Protein 4H8L (pdb70)

Structure (mmCIF, N/CA/C/O backbone):
data_4H8L
#
_entry.id   4H8L
#
_cell.length_a   31.540
_cell.length_b   54.330
_cell.length_c   98.280
_cell.angle_alpha   90.00
_cell.angle_beta   90.00
_cell.angle_gamma   90.00
#
_symmetry.space_group_name_H-M   'P 21 2 21'
#
loop_
_entity.id
_entity.type
_entity.pdbx_description
1 polymer CC-Hex-D24-A5/7C
2 water water
#
loop_
_atom_site.group_PDB
_atom_site.id
_atom_site.type_symbol
_atom_site.label_atom_id
_atom_site.label_alt_id
_atom_site.label_comp_id
_atom_site.label_asym_id
_atom_site.label_entity_id
_atom_site.label_seq_id
_atom_site.pdbx_PDB_ins_code
_atom_site.Cartn_x
_atom_site.Cartn_y
_atom_site.Cartn_z
_atom_site.occupancy
_atom_site.B_iso_or_equiv
_atom_site.auth_seq_id
_atom_site.auth_comp_id
_atom_site.auth_asym_id
_atom_site.auth_atom_id
_atom_site.pdbx_PDB_model_num
ATOM 4 N N . GLY A 1 2 ? 11.910 8.035 0.423 1.00 33.44 1 GLY A N 1
ATOM 5 C CA . GLY A 1 2 ? 11.690 9.471 0.364 1.00 41.18 1 GLY A CA 1
ATOM 6 C C . GLY A 1 2 ? 10.996 10.081 1.580 1.00 38.56 1 GLY A C 1
ATOM 7 O O . GLY A 1 2 ? 11.156 9.599 2.707 1.00 26.96 1 GLY A O 1
ATOM 8 N N . GLU A 1 3 ? 10.232 11.144 1.342 1.00 26.39 2 GLU A N 1
ATOM 9 C CA . GLU A 1 3 ? 9.679 11.991 2.397 1.00 27.81 2 GLU A CA 1
ATOM 10 C C . GLU A 1 3 ? 8.618 11.278 3.265 1.00 24.53 2 GLU A C 1
ATOM 11 O O . GLU A 1 3 ? 8.576 11.463 4.481 1.00 22.54 2 GLU A O 1
ATOM 17 N N . LEU A 1 4 ? 7.776 10.458 2.647 1.00 23.76 3 LEU A N 1
ATOM 18 C CA . LEU A 1 4 ? 6.723 9.804 3.395 1.00 19.23 3 LEU A CA 1
ATOM 19 C C . LEU A 1 4 ? 7.320 8.691 4.257 1.00 20.31 3 LEU A C 1
ATOM 20 O O . LEU A 1 4 ? 6.848 8.450 5.351 1.00 21.93 3 LEU A O 1
ATOM 25 N N . LYS A 1 5 ? 8.387 8.064 3.784 1.00 23.36 4 LYS A N 1
ATOM 26 C CA . LYS A 1 5 ? 9.037 7.020 4.585 1.00 22.61 4 LYS A CA 1
ATOM 27 C C . LYS A 1 5 ? 9.723 7.644 5.803 1.00 21.70 4 LYS A C 1
ATOM 28 O O . LYS A 1 5 ? 9.730 7.061 6.892 1.00 22.11 4 LYS A O 1
ATOM 34 N N . CYS A 1 6 ? 10.301 8.817 5.608 1.00 22.15 5 CYS A N 1
ATOM 35 C CA . CYS A 1 6 ? 10.920 9.566 6.676 1.00 24.38 5 CYS A CA 1
ATOM 36 C C . CYS A 1 6 ? 9.866 9.846 7.744 1.00 23.13 5 CYS A C 1
ATOM 37 O O . CYS A 1 6 ? 10.104 9.633 8.922 1.00 19.29 5 CYS A O 1
ATOM 40 N N . ILE A 1 7 ? 8.680 10.261 7.317 1.00 20.92 6 ILE A N 1
ATOM 41 C CA . ILE A 1 7 ? 7.596 10.576 8.252 1.00 13.76 6 ILE A CA 1
ATOM 42 C C . ILE A 1 7 ? 7.159 9.339 9.027 1.00 17.63 6 ILE A C 1
ATOM 43 O O . ILE A 1 7 ? 7.045 9.377 10.244 1.00 15.64 6 ILE A O 1
ATOM 48 N N . CYS A 1 8 ? 6.941 8.230 8.324 1.00 13.60 7 CYS A N 1
ATOM 49 C CA . CYS A 1 8 ? 6.608 6.985 9.026 1.00 15.19 7 CYS A CA 1
ATOM 50 C C . CYS A 1 8 ? 7.684 6.562 10.032 1.00 19.22 7 CYS A C 1
ATOM 51 O O . CYS A 1 8 ? 7.368 6.147 11.165 1.00 20.14 7 CYS A O 1
ATOM 54 N N . GLN A 1 9 ? 8.947 6.695 9.658 1.00 15.85 8 GLN A N 1
ATOM 55 C CA . GLN A 1 9 ? 10.028 6.277 10.559 1.00 18.41 8 GLN A CA 1
ATOM 56 C C . GLN A 1 9 ? 10.044 7.118 11.847 1.00 17.38 8 GLN A C 1
ATOM 57 O O . GLN A 1 9 ? 10.270 6.593 12.959 1.00 15.94 8 GLN A O 1
ATOM 63 N N . GLU A 1 10 ? 9.798 8.417 11.708 1.00 16.29 9 GLU A N 1
ATOM 64 C CA . GLU A 1 10 ? 9.773 9.281 12.897 1.00 18.43 9 GLU A CA 1
ATOM 65 C C . GLU A 1 10 ? 8.572 8.987 13.796 1.00 12.93 9 GLU A C 1
ATOM 66 O O . GLU A 1 10 ? 8.698 9.073 15.018 1.00 13.08 9 GLU A O 1
ATOM 72 N N . LEU A 1 11 ? 7.421 8.669 13.202 1.00 11.09 10 LEU A N 1
ATOM 73 C CA . LEU A 1 11 ? 6.262 8.276 13.985 1.00 13.74 10 LEU A CA 1
ATOM 74 C C . LEU A 1 11 ? 6.517 6.974 14.731 1.00 17.13 10 LEU A C 1
ATOM 75 O O . LEU A 1 11 ? 6.052 6.822 15.849 1.00 12.25 10 LEU A O 1
ATOM 80 N N . LYS A 1 12 ? 7.223 6.031 14.119 1.00 15.80 11 LYS A N 1
ATOM 81 C CA . LYS A 1 12 ? 7.637 4.826 14.873 1.00 13.96 11 LYS A CA 1
ATOM 82 C C . LYS A 1 12 ? 8.496 5.166 16.086 1.00 14.54 11 LYS A C 1
ATOM 83 O O . LYS A 1 12 ? 8.352 4.537 17.164 1.00 14.48 11 LYS A O 1
ATOM 89 N N . ALA A 1 13 ? 9.372 6.158 15.931 1.00 11.71 12 ALA A N 1
ATOM 90 C CA . ALA A 1 13 ? 10.263 6.588 17.010 1.00 14.22 12 ALA A CA 1
ATOM 91 C C . ALA A 1 13 ? 9.454 7.243 18.138 1.00 11.95 12 ALA A C 1
ATOM 92 O O . ALA A 1 13 ? 9.704 7.028 19.333 1.00 13.81 12 ALA A O 1
ATOM 94 N N . ILE A 1 14 ? 8.491 8.084 17.760 1.00 12.50 13 ILE A N 1
ATOM 95 C CA . ILE A 1 14 ? 7.576 8.685 18.734 1.00 8.98 13 ILE A CA 1
ATOM 96 C C . ILE A 1 14 ? 6.756 7.614 19.460 1.00 9.43 13 ILE A C 1
ATOM 97 O O . ILE A 1 14 ? 6.618 7.685 20.679 1.00 11.29 13 ILE A O 1
ATOM 102 N N . ALA A 1 15 ? 6.232 6.606 18.730 1.00 8.29 14 ALA A N 1
ATOM 103 C CA . ALA A 1 15 ? 5.423 5.583 19.367 1.00 10.27 14 ALA A CA 1
ATOM 104 C C . ALA A 1 15 ? 6.268 4.818 20.399 1.00 10.91 14 ALA A C 1
ATOM 105 O O . ALA A 1 15 ? 5.784 4.426 21.466 1.00 12.31 14 ALA A O 1
ATOM 107 N N . TRP A 1 16 ? 7.536 4.609 20.071 1.00 9.03 15 TRP A N 1
ATOM 108 C CA . TRP A 1 16 ? 8.458 3.831 20.941 1.00 11.84 15 TRP A CA 1
ATOM 109 C C . TRP A 1 16 ? 8.742 4.621 22.232 1.00 12.00 15 TRP A C 1
ATOM 110 O O . TRP A 1 16 ? 8.699 4.096 23.337 1.00 14.35 15 TRP A O 1
ATOM 121 N N . GLU A 1 17 ? 9.024 5.907 22.108 1.00 11.89 16 GLU A N 1
ATOM 122 C CA . GLU A 1 17 ? 9.237 6.706 23.313 1.00 15.34 16 GLU A CA 1
ATOM 123 C C . GLU A 1 17 ? 7.974 6.805 24.161 1.00 14.13 16 GLU A C 1
ATOM 124 O O . GLU A 1 17 ? 8.066 6.778 25.376 1.00 16.00 16 GLU A O 1
ATOM 130 N N . LEU A 1 18 ? 6.781 6.883 23.554 1.00 10.94 17 LEU A N 1
ATOM 131 C CA . LEU A 1 18 ? 5.567 6.939 24.359 1.00 12.27 17 LEU A CA 1
ATOM 132 C C . LEU A 1 18 ? 5.349 5.603 25.044 1.00 13.02 17 LEU A C 1
ATOM 133 O O . LEU A 1 18 ? 4.823 5.536 26.146 1.00 14.54 17 LEU A O 1
ATOM 138 N N . LYS A 1 19 ? 5.694 4.527 24.361 1.00 15.20 18 LYS A N 1
ATOM 139 C CA . LYS A 1 19 ? 5.624 3.218 25.023 1.00 12.99 18 LYS A CA 1
ATOM 140 C C . LYS A 1 19 ? 6.503 3.189 26.279 1.00 14.16 18 LYS A C 1
ATOM 141 O O . LYS A 1 19 ? 6.093 2.650 27.305 1.00 15.31 18 LYS A O 1
ATOM 147 N N . ALA A 1 20 ? 7.694 3.773 26.212 1.00 16.60 19 ALA A N 1
ATOM 148 C CA . ALA A 1 20 ? 8.603 3.796 27.369 1.00 18.41 19 ALA A CA 1
ATOM 149 C C . ALA A 1 20 ? 7.965 4.600 28.506 1.00 23.69 19 ALA A C 1
ATOM 150 O O . ALA A 1 20 ? 7.952 4.192 29.671 1.00 22.38 19 ALA A O 1
ATOM 152 N N . ILE A 1 21 ? 7.380 5.736 28.154 1.00 16.60 20 ILE A N 1
ATOM 153 C CA . ILE A 1 21 ? 6.715 6.606 29.127 1.00 17.83 20 ILE A CA 1
ATOM 154 C C . ILE A 1 21 ? 5.515 5.894 29.779 1.00 24.37 20 ILE A C 1
ATOM 155 O O . ILE A 1 21 ? 5.350 5.933 31.003 1.00 22.11 20 ILE A O 1
ATOM 160 N N . ALA A 1 22 ? 4.680 5.242 28.970 1.00 18.41 21 ALA A N 1
ATOM 161 C CA . ALA A 1 22 ? 3.529 4.508 29.476 1.00 14.37 21 ALA A CA 1
ATOM 162 C C . ALA A 1 22 ? 3.935 3.412 30.448 1.00 31.10 21 ALA A C 1
ATOM 163 O O . ALA A 1 22 ? 3.204 3.103 31.370 1.00 28.29 21 ALA A O 1
ATOM 165 N N . LYS A 1 23 ? 5.082 2.785 30.209 1.00 21.50 22 LYS A N 1
ATOM 166 C CA . LYS A 1 23 ? 5.491 1.640 31.036 1.00 18.93 22 LYS A CA 1
ATOM 167 C C . LYS A 1 23 ? 6.100 2.104 32.350 1.00 35.12 22 LYS A C 1
ATOM 168 O O . LYS A 1 23 ? 5.940 1.450 33.381 1.00 44.77 22 LYS A O 1
ATOM 174 N N . GLU A 1 24 ? 6.812 3.228 32.310 1.00 28.90 23 GLU A N 1
ATOM 175 C CA . GLU A 1 24 ? 7.359 3.836 33.521 1.00 36.27 23 GLU A CA 1
ATOM 176 C C . GLU A 1 24 ? 6.211 4.226 34.436 1.00 53.64 23 GLU A C 1
ATOM 177 O O . GLU A 1 24 ? 6.176 3.851 35.605 1.00 54.26 23 GLU A O 1
ATOM 183 N N . ASP A 1 25 ? 5.281 4.996 33.874 1.00 46.10 24 ASP A N 1
ATOM 184 C CA . ASP A 1 25 ? 4.053 5.415 34.546 1.00 62.21 24 ASP A CA 1
ATOM 185 C C . ASP A 1 25 ? 3.284 4.241 35.181 1.00 58.05 24 ASP A C 1
ATOM 186 O O . ASP A 1 25 ? 2.731 4.373 36.277 1.00 75.00 24 ASP A O 1
ATOM 191 N N . LYS A 1 26 ? 3.249 3.105 34.487 1.00 36.58 25 LYS A N 1
ATOM 192 C CA . LYS A 1 26 ? 2.630 1.889 35.014 1.00 52.78 25 LYS A CA 1
ATOM 193 C C . LYS A 1 26 ? 3.216 1.528 36.386 1.00 78.74 25 LYS A C 1
ATOM 194 O O . LYS A 1 26 ? 2.509 1.022 37.264 1.00 75.23 25 LYS A O 1
ATOM 200 N N . ALA A 1 27 ? 4.509 1.795 36.568 1.00 73.32 26 ALA A N 1
ATOM 201 C CA . ALA A 1 27 ? 5.194 1.488 37.823 1.00 77.92 26 ALA A CA 1
ATOM 202 C C . ALA A 1 27 ? 4.768 2.425 38.959 1.00 85.03 26 ALA A C 1
ATOM 203 O O . ALA A 1 27 ? 3.577 2.630 39.211 1.00 76.25 26 ALA A O 1
ATOM 208 N N . GLY B 1 2 ? 1.136 0.844 1.552 1.00 32.07 1 GLY B N 1
ATOM 209 C CA . GLY B 1 2 ? 2.161 1.855 1.286 1.00 30.77 1 GLY B CA 1
ATOM 210 C C . GLY B 1 2 ? 2.500 2.721 2.491 1.00 37.11 1 GLY B C 1
ATOM 211 O O . GLY B 1 2 ? 2.153 2.362 3.610 1.00 27.30 1 GLY B O 1
ATOM 212 N N . GLU B 1 3 ? 3.166 3.856 2.278 1.00 30.72 2 GLU B N 1
ATOM 213 C CA A GLU B 1 3 ? 3.666 4.638 3.408 0.49 25.48 2 GLU B CA 1
ATOM 214 C CA B GLU B 1 3 ? 3.677 4.669 3.372 0.51 25.50 2 GLU B CA 1
ATOM 215 C C . GLU B 1 3 ? 2.562 5.400 4.151 1.00 21.41 2 GLU B C 1
ATOM 216 O O . GLU B 1 3 ? 2.712 5.695 5.351 1.00 23.56 2 GLU B O 1
ATOM 227 N N . LEU B 1 4 ? 1.446 5.682 3.486 1.00 20.24 3 LEU B N 1
ATOM 228 C CA . LEU B 1 4 ? 0.304 6.307 4.168 1.00 19.16 3 LEU B CA 1
ATOM 229 C C . LEU B 1 4 ? -0.358 5.326 5.130 1.00 22.48 3 LEU B C 1
ATOM 230 O O . LEU B 1 4 ? -0.763 5.715 6.221 1.00 19.21 3 LEU B O 1
ATOM 235 N N . LYS B 1 5 ? -0.403 4.049 4.757 1.00 20.24 4 LYS B N 1
ATOM 236 C CA . LYS B 1 5 ? -0.932 3.057 5.690 1.00 24.42 4 LYS B CA 1
ATOM 237 C C . LYS B 1 5 ? 0.027 2.928 6.875 1.00 17.15 4 LYS B C 1
ATOM 238 O O . LYS B 1 5 ? -0.405 2.733 8.021 1.00 24.70 4 LYS B O 1
ATOM 244 N N . CYS B 1 6 ? 1.311 3.058 6.596 1.00 18.11 5 CYS B N 1
ATOM 245 C CA . CYS B 1 6 ? 2.327 3.026 7.616 1.00 20.72 5 CYS B CA 1
ATOM 246 C C . CYS B 1 6 ? 2.062 4.140 8.608 1.00 23.55 5 CYS B C 1
ATOM 247 O O . CYS B 1 6 ? 2.109 3.938 9.806 1.00 19.60 5 CYS B O 1
ATOM 250 N N . ILE B 1 7 ? 1.768 5.326 8.103 1.00 20.95 6 ILE B N 1
ATOM 251 C CA . ILE B 1 7 ? 1.574 6.479 8.969 1.00 18.59 6 ILE B CA 1
ATOM 252 C C . ILE B 1 7 ? 0.314 6.304 9.826 1.00 16.64 6 ILE B C 1
ATOM 253 O O . ILE B 1 7 ? 0.357 6.566 11.029 1.00 16.30 6 ILE B O 1
ATOM 258 N N . CYS B 1 8 ? -0.785 5.795 9.258 1.00 14.01 7 CYS B N 1
ATOM 259 C CA . CYS B 1 8 ? -1.990 5.623 10.075 1.00 17.47 7 CYS B CA 1
ATOM 260 C C . CYS B 1 8 ? -1.726 4.629 11.198 1.00 15.13 7 CYS B C 1
ATOM 261 O O . CYS B 1 8 ? -2.199 4.828 12.329 1.00 15.04 7 CYS B O 1
ATOM 264 N N . GLN B 1 9 ? -0.990 3.562 10.882 1.00 17.49 8 GLN B N 1
ATOM 265 C CA . GLN B 1 9 ? -0.751 2.503 11.859 1.00 20.08 8 GLN B CA 1
ATOM 266 C C . GLN B 1 9 ? 0.080 3.008 13.041 1.00 23.12 8 GLN B C 1
ATOM 267 O O . GLN B 1 9 ? -0.153 2.615 14.195 1.00 17.10 8 GLN B O 1
ATOM 273 N N . GLU B 1 10 ? 1.062 3.856 12.763 1.00 14.70 9 GLU B N 1
ATOM 274 C CA . GLU B 1 10 ? 1.882 4.427 13.836 1.00 13.83 9 GLU B CA 1
ATOM 275 C C . GLU B 1 10 ? 1.063 5.407 14.673 1.00 10.96 9 GLU B C 1
ATOM 276 O O . GLU B 1 10 ? 1.243 5.489 15.899 1.00 12.30 9 GLU B O 1
ATOM 282 N N . LEU B 1 11 ? 0.182 6.182 14.040 1.00 12.70 10 LEU B N 1
ATOM 283 C CA . LEU B 1 11 ? -0.718 7.050 14.827 1.00 10.44 10 LEU B CA 1
ATOM 284 C C . LEU B 1 11 ? -1.661 6.252 15.736 1.00 10.82 10 LEU B C 1
ATOM 285 O O . LEU B 1 11 ? -1.945 6.668 16.856 1.00 10.42 10 LEU B O 1
ATOM 290 N N . LYS B 1 12 ? -2.147 5.125 15.258 1.00 15.95 11 LYS B N 1
ATOM 291 C CA . LYS B 1 12 ? -2.943 4.245 16.119 1.00 13.54 11 LYS B CA 1
ATOM 292 C C . LYS B 1 12 ? -2.104 3.806 17.324 1.00 9.68 11 LYS B C 1
ATOM 293 O O . LYS B 1 12 ? -2.593 3.776 18.476 1.00 15.83 11 LYS B O 1
ATOM 299 N N . ALA B 1 13 ? -0.843 3.469 17.088 1.00 12.55 12 ALA B N 1
ATOM 300 C CA . ALA B 1 13 ? 0.044 3.011 18.167 1.00 11.97 12 ALA B CA 1
ATOM 301 C C . ALA B 1 13 ? 0.292 4.143 19.182 1.00 12.84 12 ALA B C 1
ATOM 302 O O . ALA B 1 13 ? 0.278 3.913 20.387 1.00 12.00 12 ALA B O 1
ATOM 304 N N . ILE B 1 14 ? 0.465 5.360 18.687 1.00 11.50 13 ILE B N 1
ATOM 305 C CA . ILE B 1 14 ? 0.628 6.563 19.533 1.00 9.39 13 ILE B CA 1
ATOM 306 C C . ILE B 1 14 ? -0.635 6.821 20.363 1.00 9.59 13 ILE B C 1
ATOM 307 O O . ILE B 1 14 ? -0.531 7.087 21.569 1.00 10.19 13 ILE B O 1
ATOM 312 N N . ALA B 1 15 ? -1.821 6.711 19.749 1.00 12.31 14 ALA B N 1
ATOM 313 C CA . ALA B 1 15 ? -3.064 6.969 20.460 1.00 12.49 14 ALA B CA 1
ATOM 314 C C . ALA B 1 15 ? -3.231 5.911 21.562 1.00 10.55 14 ALA B C 1
ATOM 315 O O . ALA B 1 15 ? -3.731 6.183 22.627 1.00 12.02 14 ALA B O 1
ATOM 317 N N . TRP B 1 16 ? -2.802 4.695 21.274 1.00 9.64 15 TRP B N 1
ATOM 318 C CA . TRP B 1 16 ? -2.930 3.614 22.272 1.00 9.88 15 TRP B CA 1
ATOM 319 C C . TRP B 1 16 ? -2.044 3.868 23.497 1.00 11.93 15 TRP B C 1
ATOM 320 O O . TRP B 1 16 ? -2.500 3.675 24.646 1.00 12.28 15 TRP B O 1
ATOM 331 N N . GLU B 1 17 ? -0.799 4.311 23.281 1.00 9.79 16 GLU B N 1
ATOM 332 C CA . GLU B 1 17 ? 0.111 4.551 24.422 1.00 12.41 16 GLU B CA 1
ATOM 333 C C . GLU B 1 17 ? -0.380 5.732 25.234 1.00 13.61 16 GLU B C 1
ATOM 334 O O . GLU B 1 17 ? -0.313 5.732 26.467 1.00 12.35 16 GLU B O 1
ATOM 340 N N . LEU B 1 18 ? -0.953 6.736 24.564 1.00 10.67 17 LEU B N 1
ATOM 341 C CA . LEU B 1 18 ? -1.498 7.866 25.290 1.00 8.75 17 LEU B CA 1
ATOM 342 C C . LEU B 1 18 ? -2.730 7.459 26.097 1.00 9.72 17 LEU B C 1
ATOM 343 O O . LEU B 1 18 ? -2.953 7.994 27.175 1.00 14.05 17 LEU B O 1
ATOM 348 N N . LYS B 1 19 ? -3.531 6.535 25.561 1.00 9.16 18 LYS B N 1
ATOM 349 C CA . LYS B 1 19 ? -4.693 6.055 26.290 1.00 10.90 18 LYS B CA 1
ATOM 350 C C . LYS B 1 19 ? -4.184 5.359 27.560 1.00 13.54 18 LYS B C 1
ATOM 351 O O . LYS B 1 19 ? -4.777 5.518 28.647 1.00 18.86 18 LYS B O 1
ATOM 357 N N . ALA B 1 20 ? -3.084 4.623 27.455 1.00 12.03 19 ALA B N 1
ATOM 358 C CA . ALA B 1 20 ? -2.531 3.960 28.644 1.00 13.78 19 ALA B CA 1
ATOM 359 C C . ALA B 1 20 ? -2.051 4.979 29.671 1.00 20.40 19 ALA B C 1
ATOM 360 O O . ALA B 1 20 ? -2.264 4.832 30.868 1.00 22.41 19 ALA B O 1
ATOM 362 N N . ILE B 1 21 ? -1.372 6.006 29.190 1.00 14.16 20 ILE B N 1
ATOM 363 C CA . ILE B 1 21 ? -0.857 7.061 30.069 1.00 16.09 20 ILE B CA 1
ATOM 364 C C . ILE B 1 21 ? -2.033 7.791 30.750 1.00 18.05 20 ILE B C 1
ATOM 365 O O . ILE B 1 21 ? -1.994 8.082 31.951 1.00 26.58 20 ILE B O 1
ATOM 370 N N . ALA B 1 22 ? -3.095 8.063 29.989 1.00 16.30 21 ALA B N 1
ATOM 371 C CA . ALA B 1 22 ? -4.280 8.738 30.511 1.00 17.04 21 ALA B CA 1
ATOM 372 C C . ALA B 1 22 ? -5.015 7.909 31.564 1.00 33.19 21 ALA B C 1
ATOM 373 O O . ALA B 1 22 ? -5.647 8.459 32.455 1.00 35.63 21 ALA B O 1
ATOM 375 N N . LYS B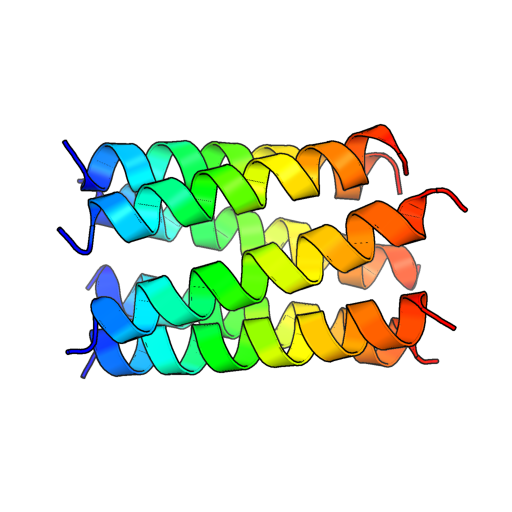 1 23 ? -4.980 6.593 31.423 1.00 23.22 22 LYS B N 1
ATOM 376 C CA . LYS B 1 23 ? -5.717 5.702 32.333 1.00 34.67 22 LYS B CA 1
ATOM 377 C C . LYS B 1 23 ? -4.982 5.605 33.676 1.00 45.54 22 LYS B C 1
ATOM 378 O O . LYS B 1 23 ? -5.591 5.728 34.737 1.00 69.54 22 LYS B O 1
ATOM 384 N N . GLU B 1 24 ? -3.668 5.400 33.620 1.00 50.07 23 GLU B N 1
ATOM 385 C CA . GLU B 1 24 ? -2.833 5.404 34.819 1.00 55.36 23 GLU B CA 1
ATOM 386 C C . GLU B 1 24 ? -2.699 6.798 35.474 1.00 78.07 23 GLU B C 1
ATOM 387 O O . GLU B 1 24 ? -2.236 6.917 36.615 1.00 90.35 23 GLU B O 1
ATOM 393 N N . ASP B 1 25 ? -3.143 7.836 34.761 1.00 86.37 24 ASP B N 1
ATOM 394 C CA . ASP B 1 25 ? -2.959 9.248 35.157 1.00 80.75 24 ASP B CA 1
ATOM 395 C C . ASP B 1 25 ? -3.837 9.665 36.351 1.00 88.68 24 ASP B C 1
ATOM 396 O O . ASP B 1 25 ? -3.740 10.794 36.851 1.00 81.43 24 ASP B O 1
ATOM 401 N N . LYS B 1 26 ? -4.700 8.748 36.784 1.00 80.61 25 LYS B N 1
ATOM 402 C CA . LYS B 1 26 ? -5.631 8.990 37.885 1.00 81.61 25 LYS B CA 1
ATOM 403 C C . LYS B 1 26 ? -4.933 9.207 39.237 1.00 97.42 25 LYS B C 1
ATOM 404 O O . LYS B 1 26 ? -5.569 9.610 40.213 1.00 93.87 25 LYS B O 1
ATOM 410 N N . ALA B 1 27 ? -3.632 8.934 39.290 1.00 98.20 26 ALA B N 1
ATOM 411 C CA . ALA B 1 27 ? -2.859 9.070 40.524 1.00 79.09 26 ALA B CA 1
ATOM 412 C C . ALA B 1 27 ? -2.693 10.534 40.950 1.00 93.61 26 ALA B C 1
ATOM 413 O O . ALA B 1 27 ? -2.088 10.836 41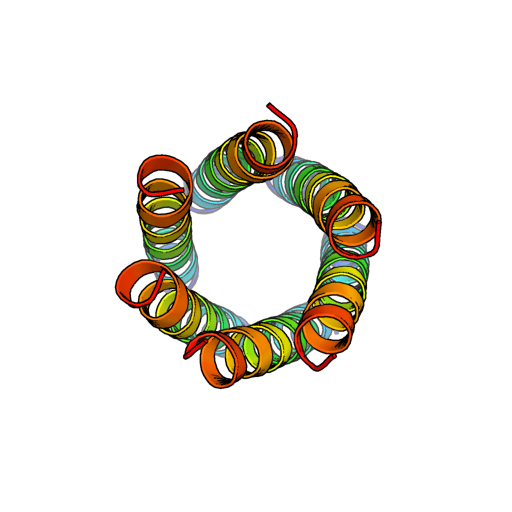.985 1.00 71.66 26 ALA B O 1
ATOM 418 N N . GLY C 1 2 ? -0.735 26.671 1.855 1.00 30.14 1 GLY C N 1
ATOM 419 C CA . GLY C 1 2 ? -1.808 25.684 1.896 1.00 25.96 1 GLY C CA 1
ATOM 420 C C . GLY C 1 2 ? -1.883 24.818 3.156 1.00 31.30 1 GLY C C 1
ATOM 421 O O . GLY C 1 2 ? -1.430 25.209 4.244 1.00 24.90 1 GLY C O 1
ATOM 422 N N . GLU C 1 3 ? -2.463 23.627 3.014 1.00 28.38 2 GLU C N 1
ATOM 423 C CA . GLU C 1 3 ? -2.753 22.812 4.187 1.00 23.98 2 GLU C CA 1
ATOM 424 C C . GLU C 1 3 ? -1.496 22.136 4.706 1.00 20.11 2 GLU C C 1
ATOM 425 O O . GLU C 1 3 ? -1.364 21.861 5.924 1.00 23.75 2 GLU C O 1
ATOM 431 N N . LEU C 1 4 ? -0.578 21.839 3.794 1.00 18.16 3 LEU C N 1
ATOM 432 C CA . LEU C 1 4 ? 0.665 21.179 4.209 1.00 20.89 3 LEU C CA 1
ATOM 433 C C . LEU C 1 4 ? 1.484 22.172 5.046 1.00 26.98 3 LEU C C 1
ATOM 434 O O . LEU C 1 4 ? 2.182 21.797 6.004 1.00 20.82 3 LEU C O 1
ATOM 439 N N . LYS C 1 5 ? 1.391 23.446 4.707 1.00 24.00 4 LYS C N 1
ATOM 440 C CA . LYS C 1 5 ? 2.068 24.429 5.541 1.00 23.36 4 LYS C CA 1
ATOM 441 C C . LYS C 1 5 ? 1.406 24.567 6.920 1.00 19.18 4 LYS C C 1
ATOM 442 O O . LYS C 1 5 ? 2.084 24.751 7.924 1.00 23.48 4 LYS C O 1
ATOM 448 N N . CYS C 1 6 ? 0.085 24.516 6.988 1.00 24.75 5 CYS C N 1
ATOM 449 C CA . CYS C 1 6 ? -0.574 24.530 8.287 1.00 19.60 5 CYS C CA 1
ATOM 450 C C . CYS C 1 6 ? -0.105 23.370 9.118 1.00 28.11 5 CYS C C 1
ATOM 451 O O . CYS C 1 6 ? 0.113 23.525 10.305 1.00 20.19 5 CYS C O 1
ATOM 454 N N . ILE C 1 7 ? 0.029 22.192 8.505 1.00 21.63 6 ILE C N 1
ATOM 455 C CA . ILE C 1 7 ? 0.448 21.006 9.231 1.00 14.55 6 ILE C CA 1
ATOM 456 C C . ILE C 1 7 ? 1.855 21.182 9.770 1.00 18.42 6 ILE C C 1
ATOM 457 O O . ILE C 1 7 ? 2.121 20.890 10.936 1.00 16.93 6 ILE C O 1
ATOM 462 N N . CYS C 1 8 ? 2.771 21.670 8.943 1.00 17.38 7 CYS C N 1
ATOM 463 C CA . CYS C 1 8 ? 4.106 21.870 9.441 1.00 19.88 7 CYS C CA 1
ATOM 464 C C . CYS C 1 8 ? 4.141 22.854 10.599 1.00 15.27 7 CYS C C 1
ATOM 465 O O . CYS C 1 8 ? 4.859 22.613 11.571 1.00 19.95 7 CYS C O 1
ATOM 468 N N . GLN C 1 9 ? 3.344 23.915 10.530 1.00 17.78 8 GLN C N 1
ATOM 469 C CA . GLN C 1 9 ? 3.408 24.949 11.564 1.00 24.55 8 GLN C CA 1
ATOM 470 C C . GLN C 1 9 ? 2.874 24.450 12.908 1.00 24.21 8 GLN C C 1
ATOM 471 O O . GLN C 1 9 ? 3.405 24.787 13.991 1.00 16.16 8 GLN C O 1
ATOM 477 N N . GLU C 1 10 ? 1.821 23.643 12.851 1.00 17.62 9 GLU C N 1
ATOM 478 C CA . GLU C 1 10 ? 1.310 23.016 14.066 1.00 17.02 9 GLU C CA 1
ATOM 479 C C . GLU C 1 10 ? 2.276 22.008 14.653 1.00 16.14 9 GLU C C 1
ATOM 480 O O . GLU C 1 10 ? 2.393 21.917 15.885 1.00 17.98 9 GLU C O 1
ATOM 486 N N . LEU C 1 11 ? 2.994 21.253 13.819 1.00 12.78 10 LEU C N 1
ATOM 487 C CA . LEU C 1 11 ? 3.968 20.348 14.410 1.00 13.13 10 LEU C CA 1
ATOM 488 C C . LEU C 1 11 ? 5.087 21.139 15.113 1.00 16.62 10 LEU C C 1
ATOM 489 O O . LEU C 1 11 ? 5.664 20.663 16.097 1.00 15.71 10 LEU C O 1
ATOM 494 N N . LYS C 1 12 ? 5.419 22.320 14.590 1.00 19.28 11 LYS C N 1
ATOM 495 C CA . LYS C 1 12 ? 6.431 23.136 15.246 1.00 17.06 11 LYS C CA 1
ATOM 496 C C . LYS C 1 12 ? 5.933 23.584 16.604 1.00 12.56 11 LYS C C 1
ATOM 497 O O . LYS C 1 12 ? 6.703 23.615 17.583 1.00 17.56 11 LYS C O 1
ATOM 503 N N . ALA C 1 13 ? 4.656 23.931 16.676 1.00 15.25 12 ALA C N 1
ATOM 504 C CA . ALA C 1 13 ? 4.072 24.335 17.959 1.00 15.78 12 ALA C CA 1
ATOM 505 C C . ALA C 1 13 ? 4.075 23.197 18.963 1.00 19.80 12 ALA C C 1
ATOM 506 O O . ALA C 1 13 ? 4.288 23.399 20.163 1.00 15.35 12 ALA C O 1
ATOM 508 N N . ILE C 1 14 ? 3.807 21.996 18.481 1.00 13.65 13 ILE C N 1
ATOM 509 C CA . ILE C 1 14 ? 3.770 20.817 19.341 1.00 11.96 13 ILE C CA 1
ATOM 510 C C . ILE C 1 14 ? 5.137 20.492 19.841 1.00 11.72 13 ILE C C 1
ATOM 511 O O . ILE C 1 14 ? 5.320 20.179 21.022 1.00 15.56 13 ILE C O 1
ATOM 516 N N . ALA C 1 15 ? 6.135 20.640 18.977 1.00 11.90 14 ALA C N 1
ATOM 517 C CA . ALA C 1 15 ? 7.498 20.363 19.382 1.00 14.46 14 ALA C CA 1
ATOM 518 C C . ALA C 1 15 ? 7.929 21.344 20.495 1.00 16.55 14 ALA C C 1
ATOM 519 O O . ALA C 1 15 ? 8.627 20.990 21.452 1.00 14.88 14 ALA C O 1
ATOM 521 N N . TRP C 1 16 ? 7.460 22.577 20.380 1.00 15.76 15 TRP C N 1
ATOM 522 C CA . TRP C 1 16 ? 7.837 23.623 21.331 1.00 15.72 15 TRP C CA 1
ATOM 523 C C . TRP C 1 16 ? 7.134 23.396 22.673 1.00 14.51 15 TRP C C 1
ATOM 524 O O . TRP C 1 16 ? 7.726 23.557 23.743 1.00 19.63 15 TRP C O 1
ATOM 535 N N . GLU C 1 17 ? 5.867 23.016 22.648 1.00 16.31 16 GLU C N 1
ATOM 536 C CA . GLU C 1 17 ? 5.216 22.696 23.916 1.00 20.49 16 GLU C CA 1
ATOM 537 C C . GLU C 1 17 ? 5.823 21.481 24.586 1.00 25.56 16 GLU C C 1
ATOM 538 O O . GLU C 1 17 ? 5.892 21.448 25.802 1.00 21.07 16 GLU C O 1
ATOM 544 N N . LEU C 1 18 ? 6.228 20.442 23.831 1.00 15.00 17 LEU C N 1
ATOM 545 C CA . LEU C 1 18 ? 6.897 19.333 24.477 1.00 11.59 17 LEU C CA 1
ATOM 546 C C . LEU C 1 18 ? 8.237 19.722 25.058 1.00 19.05 17 LEU C C 1
ATOM 547 O O . LEU C 1 18 ? 8.670 19.146 26.062 1.00 19.15 17 LEU C O 1
ATOM 552 N N . LYS C 1 19 ? 8.932 20.659 24.420 1.00 19.12 18 LYS C N 1
ATOM 553 C CA . LYS C 1 19 ? 10.184 21.144 24.986 1.00 20.66 18 LYS C CA 1
ATOM 554 C C . LYS C 1 19 ? 9.916 21.782 26.359 1.00 19.18 18 LYS C C 1
ATOM 555 O O . LYS C 1 19 ? 10.670 21.550 27.335 1.00 26.71 18 LYS C O 1
ATOM 561 N N . ALA C 1 20 ? 8.812 22.510 26.463 1.00 22.51 19 ALA C N 1
ATOM 562 C CA . ALA C 1 20 ? 8.427 23.119 27.724 1.00 28.80 19 ALA C CA 1
ATOM 563 C C . ALA C 1 20 ? 8.100 22.060 28.778 1.00 34.76 19 ALA C C 1
ATOM 564 O O . ALA C 1 20 ? 8.462 22.202 29.938 1.00 29.24 19 ALA C O 1
ATOM 566 N N . ILE C 1 21 ? 7.412 20.999 28.383 1.00 23.52 20 ILE C N 1
ATOM 567 C CA . ILE C 1 21 ? 7.094 19.917 29.306 1.00 23.92 20 ILE C CA 1
ATOM 568 C C . ILE C 1 21 ? 8.350 19.169 29.727 1.00 26.34 20 ILE C C 1
ATOM 569 O O . ILE C 1 21 ? 8.480 18.775 30.875 1.00 33.66 20 ILE C O 1
ATOM 574 N N . ALA C 1 22 ? 9.296 19.004 28.810 1.00 28.76 21 ALA C N 1
ATOM 575 C CA . ALA C 1 22 ? 10.531 18.291 29.107 1.00 27.16 21 ALA C CA 1
ATOM 576 C C . ALA C 1 22 ? 11.426 19.092 30.034 1.00 42.56 21 ALA C C 1
ATOM 577 O O . ALA C 1 22 ? 12.228 18.527 30.772 1.00 45.24 21 ALA C O 1
ATOM 579 N N . LYS C 1 23 ? 11.324 20.412 29.944 1.00 36.12 22 LYS C N 1
ATOM 580 C CA . LYS C 1 23 ? 12.160 21.322 30.743 1.00 42.27 22 LYS C CA 1
ATOM 581 C C . LYS C 1 23 ? 11.556 21.534 32.119 1.00 67.46 22 LYS C C 1
ATOM 582 O O . LYS C 1 23 ? 12.262 21.555 33.127 1.00 72.28 22 LYS C O 1
ATOM 588 N N . GLU C 1 24 ? 10.237 21.696 32.135 1.00 77.14 23 GLU C N 1
ATOM 589 C CA . GLU C 1 24 ? 9.473 21.905 33.357 1.00 71.17 23 GLU C CA 1
ATOM 590 C C . GLU C 1 24 ? 9.767 20.821 34.377 1.00 92.20 23 GLU C C 1
ATOM 591 O O . GLU C 1 24 ? 10.131 21.103 35.524 1.00 106.94 23 GLU C O 1
ATOM 597 N N . ASP C 1 25 ? 9.599 19.576 33.949 1.00 77.70 24 ASP C N 1
ATOM 598 C CA . ASP C 1 25 ? 9.773 18.434 34.827 1.00 73.75 24 ASP C CA 1
ATOM 599 C C . ASP C 1 25 ? 11.141 18.469 35.519 1.00 103.45 24 ASP C C 1
ATOM 600 O O . ASP C 1 25 ? 11.310 17.926 36.614 1.00 110.22 24 ASP C O 1
ATOM 605 N N . LYS C 1 26 ? 12.114 19.114 34.878 1.00 90.68 25 LYS C N 1
ATOM 606 C CA . LYS C 1 26 ? 13.430 19.300 35.480 1.00 74.55 25 LYS C CA 1
ATOM 607 C C . LYS C 1 26 ? 13.388 20.452 36.493 1.00 91.19 25 LYS C C 1
ATOM 608 O O . LYS C 1 26 ? 13.497 20.237 37.704 1.00 102.63 25 LYS C O 1
ATOM 614 N N . ALA C 1 27 ? 13.203 21.667 35.979 1.00 83.08 26 ALA C N 1
ATOM 615 C CA . ALA C 1 27 ? 13.248 22.891 36.779 1.00 100.77 26 ALA C CA 1
ATOM 616 C C . ALA C 1 27 ? 12.074 23.012 37.750 1.00 93.37 26 ALA C C 1
ATOM 617 O O . ALA C 1 27 ? 12.228 23.528 38.859 1.00 90.19 26 ALA C O 1
ATOM 622 N N . GLY D 1 2 ? 10.357 20.519 0.540 1.00 47.32 1 GLY D N 1
ATOM 623 C CA . GLY D 1 2 ? 9.230 21.402 0.774 1.00 49.07 1 GLY D CA 1
ATOM 624 C C . GLY D 1 2 ? 8.584 21.193 2.132 1.00 42.05 1 GLY D C 1
ATOM 625 O O . GLY D 1 2 ? 9.266 21.033 3.172 1.00 28.37 1 GLY D O 1
ATOM 626 N N . GLU D 1 3 ? 7.256 21.268 2.135 1.00 28.96 2 GLU D N 1
ATOM 627 C CA . GLU D 1 3 ? 6.494 21.102 3.364 1.00 29.52 2 GLU D CA 1
ATOM 628 C C . GLU D 1 3 ? 6.590 19.659 3.917 1.00 20.22 2 GLU D C 1
ATOM 629 O O . GLU D 1 3 ? 6.523 19.468 5.133 1.00 26.21 2 GLU D O 1
ATOM 635 N N . LEU D 1 4 ? 6.810 18.664 3.063 1.00 20.46 3 LEU D N 1
ATOM 636 C CA . LEU D 1 4 ? 6.938 17.284 3.595 1.00 18.92 3 LEU D CA 1
ATOM 637 C C . LEU D 1 4 ? 8.251 17.122 4.359 1.00 22.21 3 LEU D C 1
ATOM 638 O O . LEU D 1 4 ? 8.307 16.423 5.374 1.00 21.05 3 LEU D O 1
ATOM 643 N N . LYS D 1 5 ? 9.320 17.743 3.856 1.00 24.07 4 LYS D N 1
ATOM 644 C CA . LYS D 1 5 ? 10.608 17.684 4.572 1.00 26.99 4 LYS D CA 1
ATOM 645 C C . LYS D 1 5 ? 10.507 18.389 5.913 1.00 23.51 4 LYS D C 1
ATOM 646 O O . LYS D 1 5 ? 11.037 17.922 6.922 1.00 28.03 4 LYS D O 1
ATOM 652 N N . CYS D 1 6 ? 9.802 19.511 5.917 1.00 21.44 5 CYS D N 1
ATOM 653 C CA . CYS D 1 6 ? 9.498 20.285 7.124 1.00 18.16 5 CYS D CA 1
ATOM 654 C C . CYS D 1 6 ? 8.769 19.413 8.161 1.00 23.51 5 CYS D C 1
ATOM 655 O O . CYS D 1 6 ? 9.104 19.403 9.350 1.00 20.52 5 CYS D O 1
ATOM 658 N N . ILE D 1 7 ? 7.759 18.670 7.702 1.00 21.81 6 ILE D N 1
ATOM 659 C CA . ILE D 1 7 ? 6.990 17.798 8.599 1.00 15.55 6 ILE D CA 1
ATOM 660 C C . ILE D 1 7 ? 7.870 16.713 9.175 1.00 20.05 6 ILE D C 1
ATOM 661 O O . ILE D 1 7 ? 7.813 16.430 10.360 1.00 17.67 6 ILE D O 1
ATOM 666 N N . CYS D 1 8 ? 8.700 16.086 8.349 1.00 16.99 7 CYS D N 1
ATOM 667 C CA . CYS D 1 8 ? 9.572 15.068 8.896 1.00 15.36 7 CYS D CA 1
ATOM 668 C C . CYS D 1 8 ? 10.525 15.684 9.948 1.00 19.18 7 CYS D C 1
ATOM 669 O O . CYS D 1 8 ? 10.810 15.043 10.969 1.00 21.06 7 CYS D O 1
ATOM 672 N N . GLN D 1 9 ? 11.043 16.877 9.680 1.00 19.41 8 GLN D N 1
ATOM 673 C CA . GLN D 1 9 ? 11.992 17.516 10.624 1.00 24.33 8 GLN D CA 1
ATOM 674 C C . GLN D 1 9 ? 11.374 17.794 11.978 1.00 24.78 8 GLN D C 1
ATOM 675 O O . GLN D 1 9 ? 12.015 17.592 13.004 1.00 20.01 8 GLN D O 1
ATOM 681 N N . GLU D 1 10 ? 10.115 18.239 11.997 1.00 18.76 9 GLU D N 1
ATOM 682 C CA . GLU D 1 10 ? 9.455 18.550 13.262 1.00 19.11 9 GLU D CA 1
ATOM 683 C C . GLU D 1 10 ? 9.102 17.245 13.976 1.00 17.11 9 GLU D C 1
ATOM 684 O O . GLU D 1 10 ? 9.147 17.190 15.198 1.00 16.43 9 GLU D O 1
ATOM 690 N N . LEU D 1 11 ? 8.747 16.195 13.230 1.00 14.20 10 LEU D N 1
ATOM 691 C CA . LEU D 1 11 ? 8.534 14.929 13.895 1.00 9.58 10 LEU D CA 1
ATOM 692 C C . LEU D 1 11 ? 9.813 14.414 14.567 1.00 13.93 10 LEU D C 1
ATOM 693 O O . LEU D 1 11 ? 9.757 13.802 15.620 1.00 13.93 10 LEU D O 1
ATOM 698 N N . LYS D 1 12 ? 10.976 14.616 13.948 1.00 15.81 11 LYS D N 1
ATOM 699 C CA . LYS D 1 12 ? 1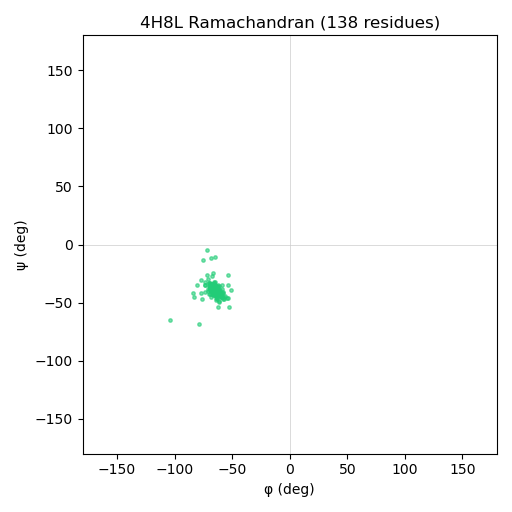2.219 14.207 14.611 1.00 13.62 11 LYS D CA 1
ATOM 700 C C . LYS D 1 12 ? 12.420 14.989 15.916 1.00 13.38 11 LYS D C 1
ATOM 701 O O . LYS D 1 12 ? 12.833 14.421 16.927 1.00 17.29 11 LYS D O 1
ATOM 707 N N . ALA D 1 13 ? 12.119 16.271 15.876 1.00 13.10 12 ALA D N 1
ATOM 708 C CA . ALA D 1 13 ? 12.204 17.129 17.052 1.00 20.26 12 ALA D CA 1
ATOM 709 C C . ALA D 1 13 ? 11.323 16.566 18.154 1.00 21.19 12 ALA D C 1
ATOM 710 O O . ALA D 1 13 ? 11.710 16.500 19.328 1.00 18.18 12 ALA D O 1
ATOM 712 N N . ILE D 1 14 ? 10.114 16.180 17.776 1.00 15.52 13 ILE D N 1
ATOM 713 C CA . ILE D 1 14 ? 9.152 15.677 18.781 1.00 10.91 13 ILE D CA 1
ATOM 714 C C . ILE D 1 14 ? 9.706 14.402 19.404 1.00 12.28 13 ILE D C 1
ATOM 715 O O . ILE D 1 14 ? 9.637 14.175 20.633 1.00 12.58 13 ILE D O 1
ATOM 720 N N . ALA D 1 15 ? 10.266 13.541 18.562 1.00 12.96 14 ALA D N 1
ATOM 721 C CA . ALA D 1 15 ? 10.756 12.270 19.052 1.00 14.34 14 ALA D CA 1
ATOM 722 C C . ALA D 1 15 ? 11.849 12.493 20.086 1.00 13.05 14 ALA D C 1
ATOM 723 O O . ALA D 1 15 ? 11.921 11.762 21.077 1.00 12.63 14 ALA D O 1
ATOM 725 N N . TRP D 1 16 ? 12.734 13.451 19.813 1.00 14.62 15 TRP D N 1
ATOM 726 C CA . TRP D 1 16 ? 13.866 13.733 20.718 1.00 15.13 15 TRP D CA 1
ATOM 727 C C . TRP D 1 16 ? 13.396 14.391 22.041 1.00 14.44 15 TRP D C 1
ATOM 728 O O . TRP D 1 16 ? 13.915 14.082 23.110 1.00 14.36 15 TRP D O 1
ATOM 739 N N . GLU D 1 17 ? 12.338 15.193 21.980 1.00 12.70 16 GLU D N 1
ATOM 740 C CA . GLU D 1 17 ? 11.781 15.766 23.218 1.00 15.11 16 GLU D CA 1
ATOM 741 C C . GLU D 1 17 ? 11.166 14.670 24.036 1.00 14.33 16 GLU D C 1
ATOM 742 O O . GLU D 1 17 ? 11.305 14.646 25.259 1.00 18.46 16 GLU D O 1
ATOM 748 N N . LEU D 1 18 ? 10.476 13.725 23.380 1.00 14.41 17 LEU D N 1
ATOM 749 C CA . LEU D 1 18 ? 9.866 12.646 24.163 1.00 11.02 17 LEU D CA 1
ATOM 750 C C . LEU D 1 18 ? 10.939 11.718 24.746 1.00 15.80 17 LEU D C 1
ATOM 751 O O . LEU D 1 18 ? 10.774 11.133 25.809 1.00 17.03 17 LEU D O 1
ATOM 756 N N . LYS D 1 19 ? 12.045 11.530 24.037 1.00 13.34 18 LYS D N 1
ATOM 757 C CA . LYS D 1 19 ? 13.102 10.712 24.607 1.00 13.35 18 LYS D CA 1
ATOM 758 C C . LYS D 1 19 ? 13.626 11.380 25.890 1.00 14.64 18 LYS D C 1
ATOM 759 O O . LYS D 1 19 ? 13.969 10.677 26.862 1.00 21.24 18 LYS D O 1
ATOM 765 N N . ALA D 1 20 ? 13.659 12.702 25.906 1.00 18.55 19 ALA D N 1
ATOM 766 C CA . ALA D 1 20 ? 14.141 13.464 27.065 1.00 21.63 19 ALA D CA 1
ATOM 767 C C . ALA D 1 20 ? 13.151 13.321 28.217 1.00 25.60 19 ALA D C 1
ATOM 768 O O . ALA D 1 20 ? 13.530 13.093 29.380 1.00 23.15 19 ALA D O 1
ATOM 770 N N . ILE D 1 21 ? 11.876 13.415 27.878 1.00 22.63 20 ILE D N 1
ATOM 771 C CA . ILE D 1 21 ? 10.802 13.178 28.856 1.00 22.02 20 ILE D CA 1
ATOM 772 C C . ILE D 1 21 ? 10.875 11.735 29.415 1.00 16.84 20 ILE D C 1
ATOM 773 O O . ILE D 1 21 ? 10.731 11.511 30.612 1.00 27.66 20 ILE D O 1
ATOM 778 N N . ALA D 1 22 ? 11.082 10.744 28.550 1.00 16.64 21 ALA D N 1
ATOM 779 C CA . ALA D 1 22 ? 11.184 9.338 28.950 1.00 21.40 21 ALA D CA 1
ATOM 780 C C . ALA D 1 22 ? 12.368 9.011 29.867 1.00 40.96 21 ALA D C 1
ATOM 781 O O . ALA D 1 22 ? 12.270 8.185 30.759 1.00 27.46 21 ALA D O 1
ATOM 783 N N . LYS D 1 23 ? 13.510 9.629 29.634 1.00 27.52 22 LYS D N 1
ATOM 784 C CA . LYS D 1 23 ? 14.689 9.272 30.416 1.00 35.22 22 LYS D CA 1
ATOM 785 C C . LYS D 1 23 ? 14.598 9.906 31.803 1.00 39.67 22 LYS D C 1
ATOM 786 O O . LYS D 1 23 ? 14.914 9.279 32.820 1.00 53.99 22 LYS D O 1
ATOM 792 N N . GLU D 1 24 ? 14.154 11.157 31.825 1.00 46.25 23 GLU D N 1
ATOM 793 C CA . GLU D 1 24 ? 13.919 11.885 33.058 1.00 40.11 23 GLU D CA 1
ATOM 794 C C . GLU D 1 24 ? 12.848 11.188 33.901 1.00 70.39 23 GLU D C 1
ATOM 795 O O . GLU D 1 24 ? 13.047 10.962 35.096 1.00 69.89 23 GLU D O 1
ATOM 801 N N . ASP D 1 25 ? 11.721 10.849 33.271 1.00 61.60 24 ASP D N 1
ATOM 802 C CA . ASP D 1 25 ? 10.630 10.153 33.952 1.00 55.51 24 ASP D CA 1
ATOM 803 C C . ASP D 1 25 ? 11.160 8.898 34.627 1.00 76.49 24 ASP D C 1
ATOM 804 O O . ASP D 1 25 ? 10.857 8.622 35.794 1.00 79.68 24 ASP D O 1
ATOM 809 N N . LYS D 1 26 ? 11.971 8.147 33.893 1.00 66.72 25 LYS D N 1
ATOM 810 C CA . LYS D 1 26 ? 12.591 6.948 34.438 1.00 63.73 25 LYS D CA 1
ATOM 811 C C . LYS D 1 26 ? 13.414 7.311 35.674 1.00 86.25 25 LYS D C 1
ATOM 812 O O . LYS D 1 26 ? 13.298 6.667 36.724 1.00 87.24 25 LYS D O 1
ATOM 818 N N . ALA D 1 27 ? 14.216 8.366 35.549 1.00 62.55 26 ALA D N 1
ATOM 819 C CA . ALA D 1 27 ? 15.137 8.774 36.609 1.00 68.79 26 ALA D CA 1
ATOM 820 C C . ALA D 1 27 ? 14.437 9.118 37.930 1.00 56.53 26 ALA D C 1
ATOM 821 O O . ALA D 1 27 ? 13.236 9.409 37.962 1.00 70.68 26 ALA D O 1
ATOM 826 N N . GLY E 1 2 ? -10.196 5.663 2.979 1.00 35.64 1 GLY E N 1
ATOM 827 C CA . GLY E 1 2 ? -8.944 6.233 2.528 1.00 43.44 1 GLY E CA 1
ATOM 828 C C . GLY E 1 2 ? -7.995 6.410 3.699 1.00 34.28 1 GLY E C 1
ATOM 829 O O . GLY E 1 2 ? -8.415 6.544 4.852 1.00 28.95 1 GLY E O 1
ATOM 830 N N . GLU E 1 3 ? -6.697 6.402 3.419 1.00 31.03 2 GLU E N 1
ATOM 831 C CA A GLU E 1 3 ? -5.694 6.472 4.469 0.64 30.92 2 GLU E CA 1
ATOM 832 C CA B GLU E 1 3 ? -5.744 6.462 4.519 0.36 30.87 2 GLU E CA 1
ATOM 833 C C . GLU E 1 3 ? -5.663 7.868 5.117 1.00 21.98 2 GLU E C 1
ATOM 834 O O . GL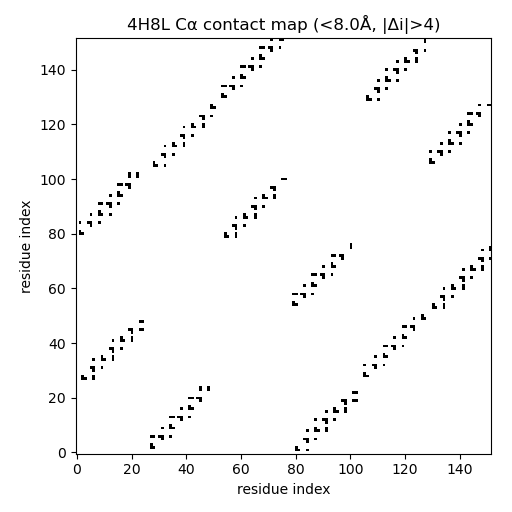U E 1 3 ? -5.332 8.000 6.292 1.00 23.48 2 GLU E O 1
ATOM 845 N N . LEU E 1 4 ? -6.019 8.897 4.347 1.00 20.35 3 LEU E N 1
ATOM 846 C CA . LEU E 1 4 ? -6.050 10.255 4.915 1.00 23.41 3 LEU E CA 1
ATOM 847 C C . LEU E 1 4 ? -7.141 10.390 5.981 1.00 22.20 3 LEU E C 1
ATOM 848 O O . LEU E 1 4 ? -6.951 11.061 6.997 1.00 23.24 3 LEU E O 1
ATOM 853 N N . LYS E 1 5 ? -8.281 9.717 5.790 1.00 25.54 4 LYS E N 1
ATOM 854 C CA . LYS E 1 5 ? -9.374 9.803 6.750 1.00 30.46 4 LYS E CA 1
ATOM 855 C C . LYS E 1 5 ? -8.978 9.064 8.019 1.00 19.94 4 LYS E C 1
ATOM 856 O O . LYS E 1 5 ? -9.230 9.499 9.136 1.00 25.04 4 LYS E O 1
ATOM 862 N N . CYS E 1 6 ? -8.337 7.946 7.798 1.00 22.19 5 CYS E N 1
ATOM 863 C CA . CYS E 1 6 ? -7.750 7.151 8.843 1.00 23.67 5 CYS E CA 1
ATOM 864 C C . CYS E 1 6 ? -6.798 8.015 9.676 1.00 25.89 5 CYS E C 1
ATOM 865 O O . CYS E 1 6 ? -6.826 7.975 10.899 1.00 20.43 5 CYS E O 1
ATOM 868 N N . ILE E 1 7 ? -5.956 8.806 9.006 1.00 20.45 6 ILE E N 1
ATOM 869 C CA . ILE E 1 7 ? -4.983 9.645 9.723 1.00 19.76 6 ILE E CA 1
ATOM 870 C C . ILE E 1 7 ? -5.693 10.711 10.545 1.00 21.62 6 ILE E C 1
ATOM 871 O O . ILE E 1 7 ? -5.357 10.952 11.709 1.00 17.77 6 ILE E O 1
ATOM 876 N N . CYS E 1 8 ? -6.702 11.351 9.962 1.00 18.98 7 CYS E N 1
ATOM 877 C CA . CYS E 1 8 ? -7.402 12.384 10.719 1.00 16.15 7 CYS E CA 1
ATOM 878 C C . CYS E 1 8 ? -8.134 11.793 11.949 1.00 21.44 7 CYS E C 1
ATOM 879 O O . CYS E 1 8 ? -8.180 12.403 13.025 1.00 18.74 7 CYS E O 1
ATOM 882 N N . GLN E 1 9 ? -8.692 10.602 11.786 1.00 17.66 8 GLN E N 1
ATOM 883 C CA . GLN E 1 9 ? -9.357 9.936 12.903 1.00 23.19 8 GLN E CA 1
ATOM 884 C C . GLN E 1 9 ? -8.416 9.568 14.057 1.00 22.18 8 GLN E C 1
ATOM 885 O O . GLN E 1 9 ? -8.780 9.707 15.223 1.00 19.56 8 GLN E O 1
ATOM 891 N N . GLU E 1 10 ? -7.219 9.109 13.737 1.00 18.55 9 GLU E N 1
ATOM 892 C CA . GLU E 1 10 ? -6.264 8.783 14.800 1.00 17.72 9 GLU E CA 1
ATOM 893 C C . GLU E 1 10 ? -5.771 10.053 15.470 1.00 16.04 9 GLU E C 1
ATOM 894 O O . GLU E 1 10 ? -5.504 10.039 16.670 1.00 15.08 9 GLU E O 1
ATOM 900 N N . LEU E 1 11 ? -5.642 11.157 14.728 1.00 14.55 10 LEU E N 1
ATOM 901 C CA . LEU E 1 11 ? -5.266 12.404 15.392 1.00 11.87 10 LEU E CA 1
ATOM 902 C C . LEU E 1 11 ? -6.364 12.889 16.342 1.00 13.15 10 LEU E C 1
ATOM 903 O O . LEU E 1 11 ? -6.073 13.480 17.371 1.00 13.30 10 LEU E O 1
ATOM 908 N N . LYS E 1 12 ? -7.635 12.675 15.999 1.00 18.73 11 LYS E N 1
ATOM 909 C CA . LYS E 1 12 ? -8.697 13.046 16.939 1.00 16.21 11 LYS E CA 1
ATOM 910 C C . LYS E 1 12 ? -8.611 12.179 18.221 1.00 12.77 11 LYS E C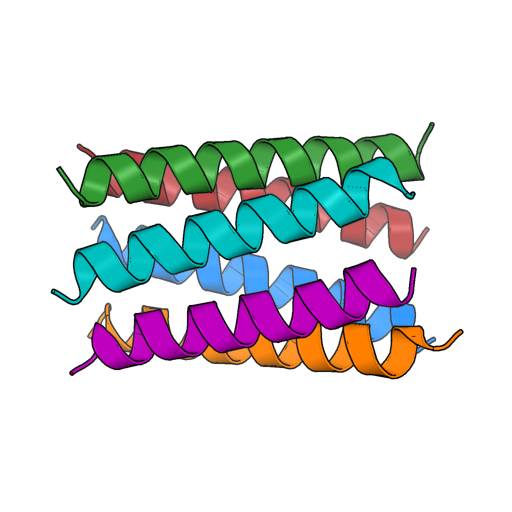 1
ATOM 911 O O . LYS E 1 12 ? -8.874 12.676 19.318 1.00 20.65 11 LYS E O 1
ATOM 917 N N . ALA E 1 13 ? -8.308 10.912 18.041 1.00 13.95 12 ALA E N 1
ATOM 918 C CA . ALA E 1 13 ? -8.161 9.969 19.167 1.00 16.27 12 ALA E CA 1
ATOM 919 C C . ALA E 1 13 ? -6.985 10.432 20.037 1.00 19.08 12 ALA E C 1
ATOM 920 O O . ALA E 1 13 ? -7.032 10.350 21.257 1.00 16.25 12 ALA E O 1
ATOM 922 N N . ILE E 1 14 ? -5.927 10.920 19.391 1.00 14.82 13 ILE E N 1
ATOM 923 C CA . ILE E 1 14 ? -4.794 11.468 20.148 1.00 13.16 13 ILE E CA 1
ATOM 924 C C . ILE E 1 14 ? -5.212 12.698 20.956 1.00 13.19 13 ILE E C 1
ATOM 925 O O . ILE E 1 14 ? -4.878 12.830 22.124 1.00 14.29 13 ILE E O 1
ATOM 930 N N . ALA E 1 15 ? -5.930 13.622 20.335 1.00 15.14 14 ALA E N 1
ATOM 931 C CA . ALA E 1 15 ? -6.362 14.847 21.025 1.00 17.47 14 ALA E CA 1
ATOM 932 C C . ALA E 1 15 ? -7.258 14.530 22.209 1.00 15.14 14 ALA E 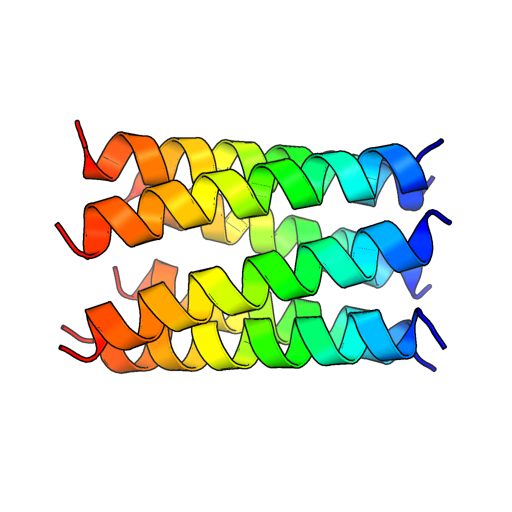C 1
ATOM 933 O O . ALA E 1 15 ? -7.194 15.194 23.253 1.00 18.53 14 ALA E O 1
ATOM 935 N N . TRP E 1 16 ? -8.066 13.494 22.029 1.00 15.00 15 TRP E N 1
ATOM 936 C CA . TRP E 1 16 ? -8.974 13.008 23.085 1.00 14.58 15 TRP E CA 1
ATOM 937 C C . TRP E 1 16 ? -8.192 12.538 24.314 1.00 19.88 15 TRP E C 1
ATOM 938 O O . TRP E 1 16 ? -8.484 12.919 25.459 1.00 19.04 15 TRP E O 1
ATOM 949 N N . GLU E 1 17 ? -7.180 11.711 24.100 1.00 16.32 16 GLU E N 1
ATOM 950 C CA . GLU E 1 17 ? -6.387 11.235 25.240 1.00 14.60 16 GLU E CA 1
ATOM 951 C C . GLU E 1 17 ? -5.628 12.355 25.894 1.00 16.51 16 GLU E C 1
ATOM 952 O O . GLU E 1 17 ? -5.454 12.353 27.117 1.00 18.96 16 GLU E O 1
ATOM 958 N N . LEU E 1 18 ? -5.129 13.313 25.100 1.00 15.06 17 LEU E N 1
ATOM 959 C CA . LEU E 1 18 ? -4.409 14.411 25.724 1.00 12.76 17 LEU E CA 1
ATOM 960 C C . LEU E 1 18 ? -5.347 15.297 26.532 1.00 18.45 17 LEU E C 1
ATOM 961 O O . LEU E 1 18 ? -4.974 15.862 27.556 1.00 22.38 17 LEU E O 1
ATOM 966 N N . LYS E 1 19 ? -6.561 15.434 26.063 1.00 20.09 18 LYS E N 1
ATOM 967 C CA . LYS E 1 19 ? -7.556 16.168 26.846 1.00 25.10 18 LYS E CA 1
ATOM 968 C C . LYS E 1 19 ? -7.784 15.473 28.192 1.00 22.39 18 LYS E C 1
ATOM 969 O O . LYS E 1 19 ? -7.886 16.107 29.235 1.00 28.79 18 LYS E O 1
ATOM 975 N N . ALA E 1 20 ? -7.812 14.160 28.186 1.00 21.18 19 ALA E N 1
ATOM 976 C CA . ALA E 1 20 ? -7.914 13.408 29.433 1.00 28.33 19 ALA E CA 1
ATOM 977 C C . ALA E 1 20 ? -6.694 13.589 30.352 1.00 32.13 19 ALA E C 1
ATOM 978 O O . ALA E 1 20 ? -6.825 13.692 31.570 1.00 39.03 19 ALA E O 1
ATOM 980 N N . ILE E 1 21 ? -5.503 13.643 29.767 1.00 25.99 20 ILE E N 1
ATOM 981 C CA . ILE E 1 21 ? -4.298 13.888 30.534 1.00 30.70 20 ILE E CA 1
ATOM 982 C C . ILE E 1 21 ? -4.283 15.337 31.086 1.00 33.14 20 ILE E C 1
ATOM 983 O O . ILE E 1 21 ? -3.880 15.588 32.217 1.00 36.36 20 ILE E O 1
ATOM 988 N N . ALA E 1 22 ? -4.740 16.285 30.284 1.00 33.64 21 ALA E N 1
ATOM 989 C CA . ALA E 1 22 ? -4.720 17.701 30.663 1.00 28.04 21 ALA E CA 1
ATOM 990 C C . ALA E 1 22 ? -5.724 17.976 31.783 1.00 54.85 21 ALA E C 1
ATOM 991 O O . ALA E 1 22 ? -5.469 18.775 32.674 1.00 45.98 21 ALA E O 1
ATOM 993 N N . LYS E 1 23 ? -6.867 17.306 31.720 1.00 43.20 22 LYS E N 1
ATOM 994 C CA . LYS E 1 23 ? -7.980 17.517 32.653 1.00 55.59 22 LYS E CA 1
ATOM 995 C C . LYS E 1 23 ? -7.715 16.890 34.013 1.00 65.67 22 LYS E C 1
ATOM 996 O O . LYS E 1 23 ? -8.405 17.172 34.995 1.00 71.32 22 LYS E O 1
ATOM 1002 N N . GLU E 1 24 ? -6.698 16.042 34.054 1.00 78.02 23 GLU E N 1
ATOM 1003 C CA . GLU E 1 24 ? -6.477 15.133 35.163 1.00 72.94 23 GLU E CA 1
ATOM 1004 C C . GLU E 1 24 ? -5.354 15.683 35.988 1.00 80.79 23 GLU E C 1
ATOM 1005 O O . GLU E 1 24 ? -5.522 16.027 37.165 1.00 66.27 23 GLU E O 1
ATOM 1011 N N . ASP E 1 25 ? -4.189 15.707 35.350 1.00 79.24 24 ASP E N 1
ATOM 1012 C CA . ASP E 1 25 ? -3.085 16.529 35.789 1.00 79.87 24 ASP E CA 1
ATOM 1013 C C . ASP E 1 25 ? -3.670 17.801 36.390 1.00 86.83 24 ASP E C 1
ATOM 1014 O O . ASP E 1 25 ? -3.359 18.172 37.523 1.00 97.12 24 ASP E O 1
ATOM 1022 N N . GLY F 1 2 ? -11.330 19.555 2.862 1.00 31.54 1 GLY F N 1
ATOM 1023 C CA . GLY F 1 2 ? -11.208 18.106 2.776 1.00 36.51 1 GLY F CA 1
ATOM 1024 C C . GLY F 1 2 ? -10.312 17.492 3.842 1.00 34.22 1 GLY F C 1
ATOM 1025 O O . GLY F 1 2 ? -10.168 18.024 4.936 1.00 26.75 1 GLY F O 1
ATOM 1026 N N . GLU F 1 3 ? -9.695 16.368 3.513 1.00 28.74 2 GLU F N 1
ATOM 1027 C CA . GLU F 1 3 ? -8.981 15.561 4.484 1.00 23.17 2 GLU F CA 1
ATOM 1028 C C . GLU F 1 3 ? -7.701 16.222 5.040 1.00 21.36 2 GLU F C 1
ATOM 1029 O O . GLU F 1 3 ? -7.346 16.030 6.211 1.00 24.11 2 GLU F O 1
ATOM 1035 N N . LEU F 1 4 ? -6.999 16.984 4.214 1.00 19.17 3 LEU F N 1
ATOM 1036 C CA . LEU F 1 4 ? -5.808 17.658 4.724 1.00 13.45 3 LEU F CA 1
ATOM 1037 C C . LEU F 1 4 ?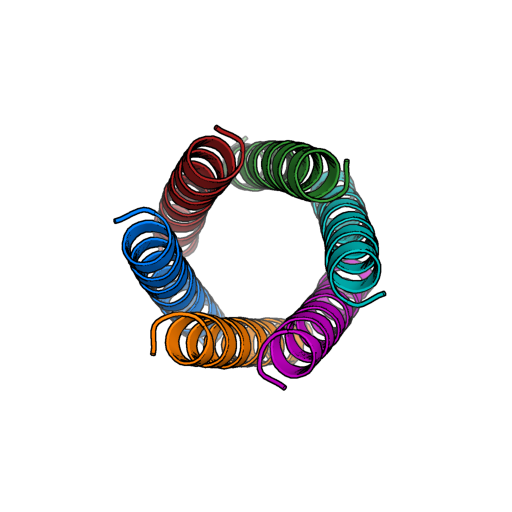 -6.226 18.734 5.707 1.00 21.31 3 LEU F C 1
ATOM 1038 O O . LEU F 1 4 ? -5.571 18.947 6.720 1.00 20.11 3 LEU F O 1
ATOM 1043 N N . LYS F 1 5 ? -7.328 19.415 5.443 1.00 23.73 4 LYS F N 1
ATOM 1044 C CA . LYS F 1 5 ? -7.745 20.433 6.414 1.00 22.79 4 LYS F CA 1
ATOM 1045 C C . LYS F 1 5 ? -8.157 19.794 7.732 1.00 19.65 4 LYS F C 1
ATOM 1046 O O . LYS F 1 5 ? -7.957 20.365 8.820 1.00 22.29 4 LYS F O 1
ATOM 1052 N N . CYS F 1 6 ? -8.732 18.615 7.637 1.00 19.71 5 CYS F N 1
ATOM 1053 C CA . CYS F 1 6 ? -9.127 17.866 8.815 1.00 26.72 5 CYS F CA 1
ATOM 1054 C C . CYS F 1 6 ? -7.889 17.591 9.677 1.00 23.75 5 CYS F C 1
ATOM 1055 O O . CYS F 1 6 ? -7.906 17.788 10.894 1.00 19.77 5 CYS F O 1
ATOM 1058 N N . ILE F 1 7 ? -6.804 17.182 9.032 1.00 18.90 6 ILE F N 1
ATOM 1059 C CA . ILE F 1 7 ? -5.563 16.826 9.736 1.00 15.86 6 ILE F CA 1
ATOM 1060 C C . ILE F 1 7 ? -4.974 18.075 10.382 1.00 20.96 6 ILE F C 1
ATOM 1061 O O . ILE F 1 7 ? -4.558 18.078 11.542 1.00 16.74 6 ILE F O 1
ATOM 1066 N N . CYS F 1 8 ? -4.971 19.167 9.641 1.00 17.35 7 CYS F N 1
ATOM 1067 C CA . CYS F 1 8 ? -4.502 20.442 10.196 1.00 13.78 7 CYS F CA 1
ATOM 1068 C C . CYS F 1 8 ? -5.296 20.813 11.470 1.00 16.09 7 CYS F C 1
ATOM 1069 O O . CYS F 1 8 ? -4.706 21.247 12.471 1.00 18.81 7 CYS F O 1
ATOM 1072 N N . GLN F 1 9 ? -6.615 20.662 11.442 1.00 19.02 8 GLN F N 1
ATOM 1073 C CA . GLN F 1 9 ? -7.446 21.143 12.562 1.00 16.02 8 GLN F CA 1
ATOM 1074 C C . GLN F 1 9 ? -7.218 20.281 13.827 1.00 24.38 8 GLN F C 1
ATOM 1075 O O . GLN F 1 9 ? -7.211 20.774 14.969 1.00 16.45 8 GLN F O 1
ATOM 1081 N N . GLU F 1 10 ? -6.992 18.994 13.628 1.00 17.38 9 GLU F N 1
ATOM 1082 C CA . GLU F 1 10 ? -6.726 18.107 14.770 1.00 15.73 9 GLU F CA 1
ATOM 1083 C C . GLU F 1 10 ? -5.341 18.349 15.313 1.00 15.03 9 GLU F C 1
ATOM 1084 O O . GLU F 1 10 ? -5.133 18.274 16.516 1.00 16.32 9 GLU F O 1
ATOM 1090 N N . LEU F 1 11 ? -4.373 18.661 14.463 1.00 16.43 10 LEU F N 1
ATOM 1091 C CA . LEU F 1 11 ? -3.064 19.032 15.034 1.00 12.07 10 LEU F CA 1
ATOM 1092 C C . LEU F 1 11 ? -3.160 20.333 15.842 1.00 16.99 10 LEU F C 1
ATOM 1093 O O . LEU F 1 11 ? -2.477 20.474 16.836 1.00 14.49 10 LEU F O 1
ATOM 1098 N N . LYS F 1 12 ? -4.002 21.273 15.419 1.00 14.55 11 LYS F N 1
ATOM 1099 C CA . LYS F 1 12 ? -4.217 22.475 16.246 1.00 14.65 11 LYS F CA 1
ATOM 1100 C C . LYS F 1 12 ? -4.789 22.099 17.604 1.00 15.47 11 LYS F C 1
ATOM 1101 O O . LYS F 1 12 ? -4.383 22.649 18.623 1.00 18.55 11 LYS F O 1
ATOM 1107 N N . ALA F 1 13 ? -5.751 21.188 17.603 1.00 18.86 12 ALA F N 1
ATOM 1108 C CA . ALA F 1 13 ? -6.368 20.706 18.813 1.00 20.39 12 ALA F CA 1
ATOM 1109 C C . ALA F 1 13 ? -5.335 20.026 19.732 1.00 20.44 12 ALA F C 1
ATOM 1110 O O . ALA F 1 13 ? -5.348 20.224 20.934 1.00 18.11 12 ALA F O 1
ATOM 1112 N N . ILE F 1 14 ? -4.432 19.220 19.168 1.00 14.75 13 ILE F N 1
ATOM 1113 C CA . ILE F 1 14 ? -3.342 18.616 19.953 1.00 12.78 13 ILE F CA 1
ATOM 1114 C C . ILE F 1 14 ? -2.385 19.649 20.519 1.00 16.68 13 ILE F C 1
ATOM 1115 O O . ILE F 1 14 ? -1.986 19.561 21.673 1.00 14.04 13 ILE F O 1
ATOM 1120 N N . ALA F 1 15 ? -2.035 20.669 19.733 1.00 14.59 14 ALA F N 1
ATOM 1121 C CA . ALA F 1 15 ? -1.091 21.667 20.227 1.00 13.99 14 ALA F CA 1
ATOM 1122 C C . ALA F 1 15 ? -1.717 22.375 21.421 1.00 14.34 14 ALA F C 1
ATOM 1123 O O . ALA F 1 15 ? -1.032 22.815 22.384 1.00 16.02 14 ALA F O 1
ATOM 1125 N N . TRP F 1 16 ? -3.029 22.544 21.320 1.00 14.79 15 TRP F N 1
ATOM 1126 C CA . TRP F 1 16 ? -3.783 23.282 22.356 1.00 17.79 15 TRP F CA 1
ATOM 1127 C C . TRP F 1 16 ? -3.870 22.495 23.666 1.00 18.25 15 TRP F C 1
ATOM 1128 O O . TRP F 1 16 ? -3.706 23.063 24.751 1.00 19.34 15 TRP F O 1
ATOM 1139 N N . GLU F 1 17 ? -4.121 21.185 23.589 1.00 15.26 16 GLU F N 1
ATOM 1140 C CA . GLU F 1 17 ? -4.069 20.341 24.783 1.00 16.78 16 GLU F CA 1
ATOM 1141 C C . GLU F 1 17 ? -2.675 20.298 25.390 1.00 20.57 16 GLU F C 1
ATOM 1142 O O . GLU F 1 17 ? -2.520 20.314 26.606 1.00 18.90 16 GLU F O 1
ATOM 1148 N N . LEU F 1 18 ? -1.635 20.249 24.560 1.00 17.32 17 LEU F N 1
ATOM 1149 C CA . LEU F 1 18 ? -0.277 20.264 25.077 1.00 16.63 17 LEU F CA 1
ATOM 1150 C C . LEU F 1 18 ? 0.042 21.571 25.761 1.00 26.04 17 LEU F C 1
ATOM 1151 O O . LEU F 1 18 ? 0.803 21.604 26.729 1.00 19.22 17 LEU F O 1
ATOM 1156 N N . LYS F 1 19 ? -0.512 22.662 25.244 1.00 16.92 18 LYS F N 1
ATOM 1157 C CA . LYS F 1 19 ? -0.338 23.937 25.922 1.00 19.83 18 LYS F CA 1
ATOM 1158 C C . LYS F 1 19 ? -1.017 23.902 27.302 1.00 19.23 18 LYS F C 1
ATOM 1159 O O . LYS F 1 19 ? -0.421 24.352 28.285 1.00 25.24 18 LYS F O 1
ATOM 1165 N N . ALA F 1 20 ? -2.226 23.355 27.390 1.00 22.01 19 ALA F N 1
ATOM 1166 C CA . ALA F 1 20 ? -2.875 23.264 28.694 1.00 22.28 19 ALA F CA 1
ATOM 1167 C C . ALA F 1 20 ? -1.988 22.422 29.626 1.00 31.38 19 ALA F C 1
ATOM 1168 O O . ALA F 1 20 ? -1.734 22.797 30.763 1.00 31.61 19 ALA F O 1
ATOM 1170 N N . ILE F 1 21 ? -1.478 21.295 29.136 1.00 25.96 20 ILE F N 1
ATOM 1171 C CA . ILE F 1 21 ? -0.618 20.444 29.984 1.00 20.80 20 ILE F CA 1
ATOM 1172 C C . ILE F 1 21 ? 0.631 21.153 30.474 1.00 24.57 20 ILE F C 1
A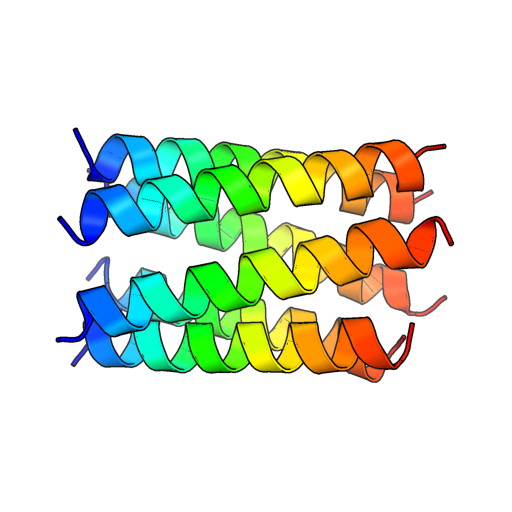TOM 1173 O O . ILE F 1 21 ? 0.992 21.007 31.625 1.00 37.50 20 ILE F O 1
ATOM 1178 N N . ALA F 1 22 ? 1.320 21.880 29.590 1.00 21.37 21 ALA F N 1
ATOM 1179 C CA . ALA F 1 22 ? 2.565 22.560 29.924 1.00 28.66 21 ALA F CA 1
ATOM 1180 C C . ALA F 1 22 ? 2.341 23.690 30.925 1.00 41.85 21 ALA F C 1
ATOM 1181 O O . ALA F 1 22 ? 3.276 24.123 31.572 1.00 38.74 21 ALA F O 1
ATOM 1183 N N . LYS F 1 23 ? 1.135 24.233 30.982 1.00 35.95 22 LYS F N 1
ATOM 1184 C CA . LYS F 1 23 ? 0.908 25.388 31.857 1.00 40.36 22 LYS F CA 1
ATOM 1185 C C . LYS F 1 23 ? 0.643 24.960 33.296 1.00 50.91 22 LYS F C 1
ATOM 1186 O O . LYS F 1 23 ? 1.234 25.495 34.238 1.00 67.89 22 LYS F O 1
ATOM 1192 N N . GLU F 1 24 ? -0.206 23.954 33.449 1.00 58.73 23 GLU F N 1
ATOM 1193 C CA . GLU F 1 24 ? -0.625 23.496 34.765 1.00 74.15 23 GLU F CA 1
ATOM 1194 C C . GLU F 1 24 ? 0.489 22.755 35.506 1.00 90.29 23 GLU F C 1
ATOM 1195 O O . GLU F 1 24 ? 0.506 22.721 36.739 1.00 99.25 23 GLU F O 1
ATOM 1201 N N . ASP F 1 25 ? 1.411 22.160 34.756 1.00 75.89 24 ASP F N 1
ATOM 1202 C CA . ASP F 1 25 ? 2.481 21.360 35.351 1.00 91.53 24 ASP F CA 1
ATOM 1203 C C . ASP F 1 25 ? 3.311 22.163 36.353 1.00 95.82 24 ASP F C 1
ATOM 1204 O O . ASP F 1 25 ? 3.277 21.897 37.558 1.00 94.31 24 ASP F O 1
#

Sequence (152 aa):
GELKCICQELKAIAWELKAIAKEDKAGEELKCICQELKAIAWELKAIAKEDKAGELKCICQELKAIAWELKAIAKEDKAGELKCICQELKAIAWELKAIAKEDKAGEELKCICQELKAIAWELKAIAKEDGELKCICQELKAIAWELKAIAKED

Foldseek 3Di:
DVVVVVVVVVVVVVVVVVVVVVVVVD/DVVVVVVVVVVVVVVVVVVVVVVVPD/DVVVVVVVVVVVVVVVVVVVVVVVPD/DVVVVVVVVVVVVVVVVVVVVVVVVD/DVVVVVVVVVVVVVVVVVVVVVPD/DVVVVVVVVVVVVVVVVVVVVVVD

Solvent-accessible surface area: 8463 Å² total; per-residue (Å²): 95,83,65,114,41,12,0,83,32,10,86,38,8,10,168,8,12,71,41,11,2,133,58,44,113,116,92,68,52,122,28,12,2,88,29,12,85,37,9,9,170,17,14,87,29,13,8,157,48,27,160,136,89,52,67,113,22,12,0,79,34,11,86,38,9,10,176,14,14,99,46,16,8,132,74,66,149,112,79,60,50,129,26,13,3,79,31,10,70,38,10,7,168,24,12,68,48,13,6,98,44,54,152,115,86,79,50,111,31,12,2,92,24,10,90,37,10,12,161,11,11,93,37,14,8,127,62,88,94,78,65,109,41,12,2,72,36,10,86,38,10,9,172,24,12,73,40,11,10,144,80,76

B-factor: mean 32.6, std 21.36, range [7.61, 110.22]

Radius of gyration: 14.48 Å; Cα contacts (8 Å, |Δi|>4): 193; chains: 6; bounding box: 26×24×40 Å

Secondary structure (DSSP, 8-state):
-HHHHHHHHHHHHHHHHHHHHHHHH-/-HHHHHHHHHHHHHHHHHHHHHHTT-/-HHHHHHHHHHHHHHHHHHHHHHTT-/-HHHHHHHHHHHHHHHHHHHHHHHH-/-HHHHHHHHHHHHHHHHHHHHHH-/-HHHHHHHHHHHHHHHHHHHHHH-